Protein AF-A0A3C0VN02-F1 (afdb_monomer_lite)

Sequence (66 aa):
YDNYDFDTQILAASIRTPLHVRDSALYGADVATVPPAVLWGLLNHPLTAKGLDQFVEDAKAADIKI

Foldseek 3Di:
DVVVPDPDAAEAEPDDALVSVVVCVVVPHPHYDDDPVRVVVVVDDPVVVVVVVVVVVVCVVVVHDD

pLDDT: mean 96.78, std 3.57, range [74.5, 98.56]

Radius of gyration: 18.94 Å; chains: 1; bounding box: 30×23×56 Å

Secondary structure (DSSP, 8-state):
-GGGT-----EE-S--SHHHHHHHHHTT-SEE---HHHHHHHT--HHHHHHHHHHHHHHHHTT---

Structure (mmCIF, N/CA/C/O backbone):
data_AF-A0A3C0VN02-F1
#
_entry.id   AF-A0A3C0VN02-F1
#
loop_
_atom_site.group_PDB
_atom_site.id
_atom_site.type_symbol
_atom_site.label_atom_id
_atom_site.label_alt_id
_atom_site.label_comp_id
_atom_site.label_asym_id
_atom_site.label_entity_id
_atom_site.label_seq_id
_atom_site.pdbx_PDB_ins_code
_atom_site.Cartn_x
_atom_site.Cartn_y
_atom_site.Cartn_z
_atom_site.occupancy
_atom_site.B_iso_or_equiv
_atom_site.auth_seq_id
_atom_site.auth_comp_id
_atom_site.auth_asym_id
_atom_site.auth_atom_id
_atom_site.pdbx_PDB_model_num
ATOM 1 N N . TYR A 1 1 ? -9.612 -7.851 18.416 1.00 91.38 1 TYR A N 1
ATOM 2 C CA . TYR A 1 1 ? -10.936 -8.145 17.850 1.00 91.38 1 TYR A CA 1
ATOM 3 C C . TYR A 1 1 ? -11.052 -9.649 17.679 1.00 91.38 1 TYR A C 1
ATOM 5 O O . TYR A 1 1 ? -11.999 -10.225 18.187 1.00 91.38 1 TYR A O 1
ATOM 13 N N . ASP A 1 2 ? -9.978 -10.276 17.209 1.00 93.50 2 ASP A N 1
ATOM 14 C CA . ASP A 1 2 ? -9.813 -11.724 17.040 1.00 93.50 2 ASP A CA 1
ATOM 15 C C . ASP A 1 2 ? -10.009 -12.538 18.331 1.00 93.50 2 ASP A C 1
ATOM 17 O O . ASP A 1 2 ? -10.743 -13.516 18.338 1.00 93.50 2 ASP A O 1
ATOM 21 N N . ASN A 1 3 ? -9.420 -12.114 19.459 1.00 97.50 3 ASN A N 1
ATOM 22 C CA . ASN A 1 3 ? -9.517 -12.856 20.732 1.00 97.50 3 ASN A CA 1
ATOM 23 C C . ASN A 1 3 ? -10.949 -13.045 21.262 1.00 97.50 3 ASN A C 1
ATOM 25 O O . ASN A 1 3 ? -11.167 -13.898 22.120 1.00 97.50 3 ASN A O 1
ATOM 29 N N . TYR A 1 4 ? -11.887 -12.203 20.831 1.00 97.19 4 TYR A N 1
ATOM 30 C CA . TYR A 1 4 ? -13.253 -12.164 21.356 1.00 97.19 4 TYR A CA 1
ATOM 31 C C . TYR A 1 4 ? -14.307 -12.355 20.265 1.00 97.19 4 TYR A C 1
ATOM 33 O O . TYR A 1 4 ? -15.482 -12.148 20.546 1.00 97.19 4 TYR A O 1
ATOM 41 N N . ASP A 1 5 ? -13.882 -12.732 19.054 1.00 94.56 5 ASP A N 1
ATOM 42 C CA . ASP A 1 5 ? -14.755 -13.018 17.911 1.00 94.56 5 ASP A CA 1
ATOM 43 C C . ASP A 1 5 ? -15.780 -11.899 17.644 1.00 94.56 5 ASP A C 1
ATOM 45 O O . ASP A 1 5 ? -16.979 -12.121 17.493 1.00 94.56 5 ASP A O 1
ATOM 49 N N . PHE A 1 6 ? -15.314 -10.644 17.681 1.00 97.25 6 PHE A N 1
ATOM 50 C CA . PHE A 1 6 ? -16.177 -9.506 17.373 1.00 97.25 6 PHE A CA 1
ATOM 51 C C . PHE A 1 6 ? -16.433 -9.418 15.864 1.00 97.25 6 PHE A C 1
ATOM 53 O O . PHE A 1 6 ? -15.485 -9.275 15.101 1.00 97.25 6 PHE A O 1
ATOM 60 N N . ASP A 1 7 ? -17.705 -9.338 15.461 1.00 96.94 7 ASP A N 1
ATOM 61 C CA . ASP A 1 7 ? -18.118 -9.121 14.057 1.00 96.94 7 ASP A CA 1
ATOM 62 C C . ASP A 1 7 ? -17.735 -7.734 13.496 1.00 96.94 7 ASP A C 1
ATOM 64 O O . ASP A 1 7 ? -17.860 -7.459 12.300 1.00 96.94 7 ASP A O 1
ATOM 68 N N . THR A 1 8 ? -17.330 -6.810 14.369 1.00 98.06 8 THR A N 1
ATOM 69 C CA . THR A 1 8 ? -16.984 -5.438 13.988 1.00 98.06 8 THR A CA 1
ATOM 70 C C . THR A 1 8 ? -15.707 -5.409 13.151 1.00 98.06 8 THR A C 1
ATOM 72 O O . THR A 1 8 ? -14.663 -5.876 13.594 1.00 98.06 8 THR A O 1
ATOM 75 N N . GLN A 1 9 ? -15.767 -4.742 11.997 1.00 98.06 9 GLN A N 1
ATOM 76 C CA . GLN A 1 9 ? -14.625 -4.567 11.099 1.00 98.06 9 GLN A CA 1
ATOM 77 C C . GLN A 1 9 ? -13.722 -3.400 11.517 1.00 98.06 9 GLN A C 1
ATOM 79 O O . GLN A 1 9 ? -14.186 -2.299 11.834 1.00 98.06 9 GLN A O 1
ATOM 84 N N . ILE A 1 10 ? -12.413 -3.617 11.451 1.00 98.12 10 I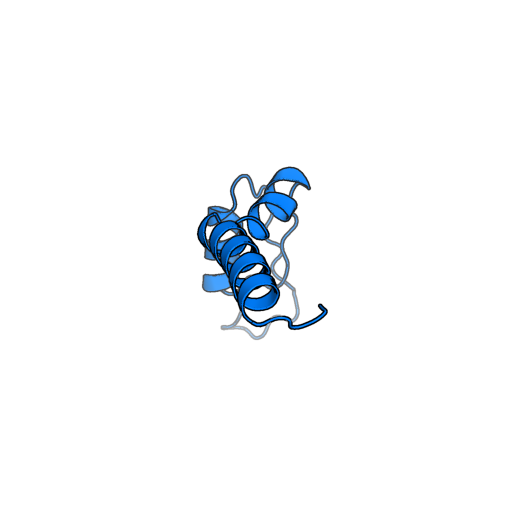LE A N 1
ATOM 85 C CA . ILE A 1 10 ? -11.376 -2.620 11.686 1.00 98.12 10 ILE A CA 1
ATOM 86 C C . ILE A 1 10 ? -11.162 -1.802 10.408 1.00 98.12 10 ILE A C 1
ATOM 88 O O . ILE A 1 10 ? -10.652 -2.294 9.402 1.00 98.12 10 ILE A O 1
ATOM 92 N N . LEU A 1 11 ? -11.499 -0.510 10.474 1.00 98.50 11 LEU A N 1
ATOM 93 C CA . LEU A 1 11 ? -11.255 0.454 9.402 1.00 98.50 11 LEU A CA 1
ATOM 94 C C . LEU A 1 11 ? -9.981 1.266 9.685 1.00 98.50 11 LEU A C 1
ATOM 96 O O . LEU A 1 11 ? -9.982 2.212 10.477 1.00 98.50 11 LEU A O 1
ATOM 100 N N . ALA A 1 12 ? -8.892 0.929 8.995 1.00 98.38 12 ALA A N 1
ATOM 101 C CA . ALA A 1 12 ? -7.644 1.683 9.010 1.00 98.38 12 ALA A CA 1
ATOM 102 C C . ALA A 1 12 ? -7.821 3.036 8.296 1.00 98.38 12 ALA A C 1
ATOM 104 O O . ALA A 1 12 ? -7.997 3.114 7.077 1.00 98.38 12 ALA A O 1
ATOM 105 N N . ALA A 1 13 ? -7.785 4.121 9.070 1.00 98.25 13 ALA A N 1
ATOM 106 C CA . ALA A 1 13 ? -8.004 5.484 8.595 1.00 98.25 13 ALA A CA 1
ATOM 107 C C . ALA A 1 13 ? -6.762 6.370 8.729 1.00 98.25 13 ALA A C 1
ATOM 109 O O . ALA A 1 13 ? -5.737 5.982 9.285 1.00 98.25 13 ALA A O 1
ATOM 110 N N . SER A 1 14 ? -6.857 7.597 8.200 1.00 98.00 14 SER A N 1
ATOM 111 C CA . SER A 1 14 ? -5.753 8.567 8.181 1.00 98.00 14 SER A CA 1
ATOM 112 C C . SER A 1 14 ? -4.464 7.999 7.559 1.00 98.00 14 SER A C 1
ATOM 114 O O . SER A 1 14 ? -3.349 8.351 7.953 1.00 98.00 14 SER A O 1
ATOM 116 N N . ILE A 1 15 ? -4.610 7.142 6.548 1.00 98.50 15 ILE A N 1
ATOM 117 C CA . ILE A 1 15 ? -3.498 6.624 5.756 1.00 98.50 15 ILE A CA 1
ATOM 118 C C . ILE A 1 15 ? -2.862 7.765 4.957 1.00 98.50 15 ILE A C 1
ATOM 120 O O . ILE A 1 15 ? -3.551 8.533 4.288 1.00 98.50 15 ILE A O 1
ATOM 124 N N . ARG A 1 16 ? -1.530 7.887 5.043 1.00 98.06 16 ARG A N 1
ATOM 125 C CA . ARG A 1 16 ? -0.759 8.969 4.403 1.00 98.06 16 ARG A CA 1
ATOM 126 C C . ARG A 1 16 ? 0.270 8.475 3.395 1.00 98.06 16 ARG A C 1
ATOM 128 O O . ARG A 1 16 ? 0.732 9.263 2.579 1.00 98.06 16 ARG A O 1
ATOM 135 N N . THR A 1 17 ? 0.644 7.200 3.456 1.00 98.12 17 THR A N 1
ATOM 136 C CA . THR A 1 17 ? 1.707 6.625 2.629 1.00 98.12 17 THR A CA 1
ATOM 137 C C . THR A 1 17 ? 1.345 5.203 2.192 1.00 98.12 17 THR A C 1
ATOM 139 O O . THR A 1 17 ? 0.569 4.537 2.884 1.00 98.12 17 THR A O 1
ATOM 142 N N . PRO A 1 18 ? 1.934 4.696 1.091 1.00 98.06 18 PRO A N 1
ATOM 143 C CA . PRO A 1 18 ? 1.832 3.285 0.710 1.00 98.06 18 PRO A CA 1
ATOM 144 C C . PRO A 1 18 ? 2.247 2.317 1.827 1.00 98.06 18 PRO A C 1
ATOM 146 O O . PRO A 1 18 ? 1.668 1.245 1.970 1.00 98.06 18 PRO A O 1
ATOM 149 N N . LEU A 1 19 ? 3.214 2.717 2.663 1.00 98.06 19 LEU A N 1
ATOM 150 C CA . LEU A 1 19 ? 3.677 1.908 3.791 1.00 98.06 19 LEU A CA 1
ATOM 151 C C . LEU A 1 19 ? 2.598 1.731 4.863 1.00 98.06 19 LEU A C 1
ATOM 153 O O . LEU A 1 19 ? 2.448 0.627 5.367 1.00 98.06 19 LEU A O 1
ATOM 157 N N . HIS A 1 20 ? 1.783 2.754 5.148 1.00 98.50 20 HIS A N 1
ATOM 158 C CA . HIS A 1 20 ? 0.649 2.592 6.068 1.00 98.50 20 HIS A CA 1
ATOM 159 C C . HIS A 1 20 ? -0.358 1.558 5.548 1.00 98.50 20 HIS A C 1
ATOM 161 O O . HIS A 1 20 ? -0.919 0.810 6.343 1.00 98.50 20 HIS A O 1
ATOM 167 N N . VAL A 1 21 ? -0.580 1.498 4.227 1.00 98.44 21 VAL A N 1
ATOM 168 C CA . VAL A 1 21 ? -1.462 0.488 3.617 1.00 98.44 21 VAL A CA 1
ATOM 169 C C . VAL A 1 21 ? -0.863 -0.905 3.783 1.00 98.44 21 VAL A C 1
ATOM 171 O O . VAL A 1 21 ? -1.547 -1.799 4.272 1.00 98.44 21 VAL A O 1
ATOM 174 N N . ARG A 1 22 ? 0.422 -1.075 3.436 1.00 98.12 22 ARG A N 1
ATOM 175 C CA . ARG 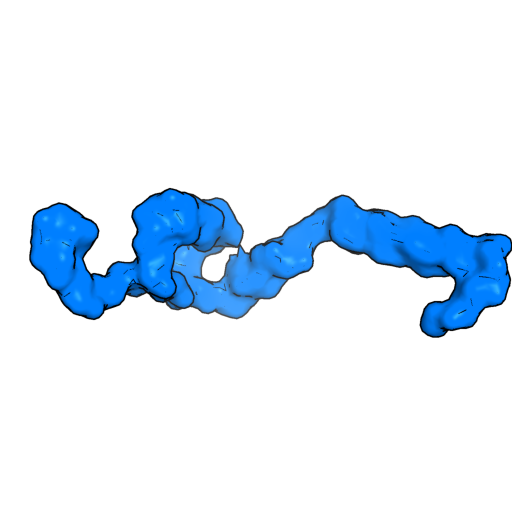A 1 22 ? 1.144 -2.344 3.608 1.00 98.12 22 ARG A CA 1
ATOM 176 C C . ARG A 1 22 ? 1.063 -2.831 5.052 1.00 98.12 22 ARG A C 1
ATOM 178 O O . ARG A 1 22 ? 0.718 -3.982 5.280 1.00 98.12 22 ARG A O 1
ATOM 185 N N . ASP A 1 23 ? 1.378 -1.963 6.006 1.00 98.56 23 ASP A N 1
ATOM 186 C CA . ASP A 1 23 ? 1.423 -2.334 7.417 1.00 98.56 23 ASP A CA 1
ATOM 187 C C . ASP A 1 23 ? 0.020 -2.668 7.936 1.00 98.56 23 ASP A C 1
ATOM 189 O O . ASP A 1 23 ? -0.150 -3.691 8.586 1.00 98.56 23 ASP A O 1
ATOM 193 N N . SER A 1 24 ? -1.006 -1.890 7.569 1.00 98.38 24 SER A N 1
ATOM 194 C CA . SER A 1 24 ? -2.399 -2.196 7.936 1.00 98.38 24 SER A CA 1
ATOM 195 C C . SER A 1 24 ? -2.848 -3.558 7.400 1.00 98.38 24 SER A C 1
ATOM 197 O O . SER A 1 24 ? -3.477 -4.320 8.127 1.00 98.38 24 SER A O 1
ATOM 199 N N . ALA A 1 25 ? -2.484 -3.889 6.157 1.00 98.06 25 ALA A N 1
ATOM 200 C CA . ALA A 1 25 ? -2.779 -5.191 5.567 1.00 98.06 25 ALA A CA 1
ATOM 201 C C . ALA A 1 25 ? -2.010 -6.331 6.260 1.00 98.06 25 ALA A C 1
ATOM 203 O O . ALA A 1 25 ? -2.590 -7.377 6.533 1.00 98.06 25 ALA A O 1
ATOM 204 N N . LEU A 1 26 ? -0.727 -6.130 6.591 1.00 98.38 26 LEU A N 1
ATOM 205 C CA . LEU A 1 26 ? 0.088 -7.123 7.306 1.00 98.38 26 LEU A CA 1
ATOM 206 C C . LEU A 1 26 ? -0.424 -7.399 8.724 1.00 98.38 26 LEU A C 1
ATOM 208 O O . LEU A 1 26 ? -0.342 -8.534 9.184 1.00 98.38 26 LEU A O 1
ATOM 212 N N . TYR A 1 27 ? -0.947 -6.379 9.406 1.00 97.44 27 TYR A N 1
ATOM 213 C CA . TYR A 1 27 ? -1.541 -6.517 10.738 1.00 97.44 27 TYR A CA 1
ATOM 214 C C . TYR A 1 27 ? -3.009 -6.968 10.714 1.00 97.44 27 TYR A C 1
ATOM 216 O O . TYR A 1 27 ? -3.594 -7.127 11.781 1.00 97.44 27 TYR A O 1
ATOM 224 N N . GLY A 1 28 ? -3.594 -7.192 9.532 1.00 97.50 28 GLY A N 1
ATOM 225 C CA . GLY A 1 28 ? -4.926 -7.780 9.394 1.00 97.50 28 GLY A CA 1
ATOM 226 C C . GLY A 1 28 ? -6.091 -6.805 9.571 1.00 97.50 28 GLY A C 1
ATOM 227 O O . GLY A 1 28 ? -7.144 -7.210 10.041 1.00 97.50 28 GLY A O 1
ATOM 228 N N . ALA A 1 29 ? -5.935 -5.526 9.214 1.00 98.31 29 ALA A N 1
ATOM 229 C CA . ALA A 1 29 ? -7.086 -4.624 9.144 1.00 98.31 29 ALA A CA 1
ATOM 230 C C . ALA A 1 29 ? -8.061 -5.065 8.035 1.00 98.31 29 ALA A C 1
ATOM 232 O O . ALA A 1 29 ? -7.637 -5.328 6.908 1.00 98.31 29 ALA A O 1
ATOM 233 N N . ASP A 1 30 ? -9.361 -5.077 8.331 1.00 98.19 30 ASP A N 1
ATOM 234 C CA . ASP A 1 30 ? -10.402 -5.528 7.397 1.00 98.19 30 ASP A CA 1
ATOM 235 C C . ASP A 1 30 ? -10.621 -4.550 6.237 1.00 98.19 30 ASP A C 1
ATOM 237 O O . ASP A 1 30 ? -10.855 -4.943 5.093 1.00 98.19 30 ASP A O 1
ATOM 241 N N . VAL A 1 31 ? -10.562 -3.249 6.534 1.00 98.31 31 VAL A N 1
ATOM 242 C CA . VAL A 1 31 ? -10.851 -2.172 5.584 1.00 98.31 31 VAL A CA 1
ATOM 243 C C . VAL A 1 31 ? -9.825 -1.056 5.740 1.00 98.31 31 VAL A C 1
ATOM 245 O O . VAL A 1 31 ? -9.366 -0.757 6.840 1.00 98.31 31 VAL A O 1
ATOM 248 N N . ALA A 1 32 ? -9.497 -0.374 4.644 1.00 98.31 32 ALA A N 1
ATOM 249 C CA . ALA A 1 32 ? -8.696 0.844 4.668 1.00 98.31 32 ALA A CA 1
ATOM 250 C C . ALA A 1 32 ? -9.394 1.973 3.902 1.00 98.31 32 ALA A C 1
ATOM 252 O O . ALA A 1 32 ? -9.851 1.781 2.776 1.00 98.31 32 ALA A O 1
ATOM 253 N N . THR A 1 33 ? -9.430 3.174 4.484 1.00 98.56 33 THR 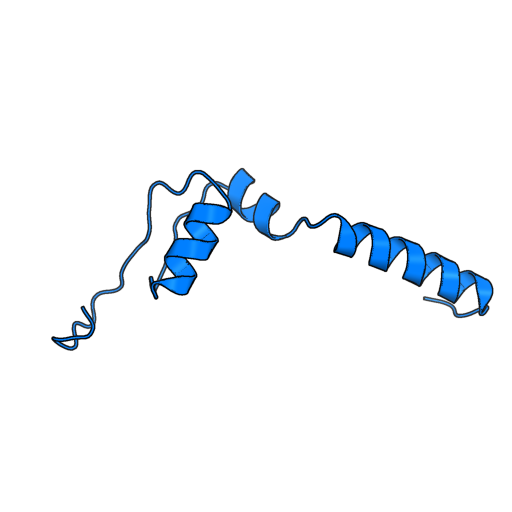A N 1
ATOM 254 C CA . THR A 1 33 ? -9.797 4.400 3.759 1.00 98.56 33 THR A CA 1
ATOM 255 C C . THR A 1 33 ? -8.535 5.164 3.381 1.00 98.56 33 THR A C 1
ATOM 257 O O . THR A 1 33 ? -7.703 5.508 4.227 1.00 98.56 33 THR A O 1
ATOM 260 N N . VAL A 1 34 ? -8.358 5.380 2.079 1.00 98.38 34 VAL A N 1
ATOM 261 C CA . VAL A 1 34 ? -7.078 5.779 1.490 1.00 98.38 34 VAL A CA 1
ATOM 262 C C . VAL A 1 34 ? -7.288 6.986 0.573 1.00 98.38 34 VAL A C 1
ATOM 264 O O . VAL A 1 34 ? -8.184 6.951 -0.272 1.00 98.38 34 VAL A O 1
ATOM 267 N N . PRO A 1 35 ? -6.471 8.055 0.677 1.00 98.44 35 PRO A N 1
ATOM 268 C CA . PRO A 1 35 ? -6.506 9.145 -0.292 1.00 98.44 35 PRO A CA 1
ATOM 269 C C . PRO A 1 35 ? -6.201 8.632 -1.711 1.00 98.44 35 PRO A C 1
ATOM 271 O O . PRO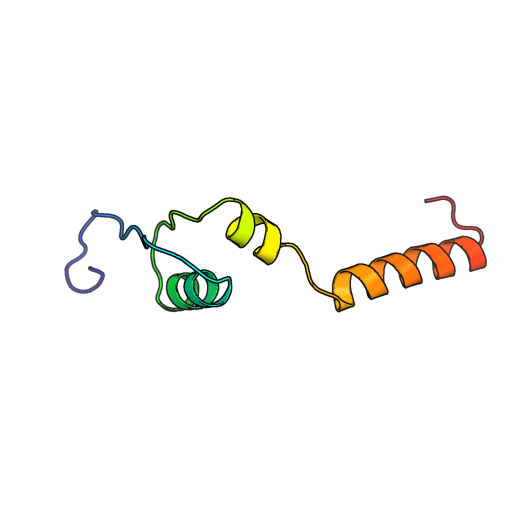 A 1 35 ? -5.290 7.812 -1.857 1.00 98.44 35 PRO A O 1
ATOM 274 N N . PRO A 1 36 ? -6.850 9.153 -2.773 1.00 98.06 36 PRO A N 1
ATOM 275 C CA . PRO A 1 36 ? -6.632 8.675 -4.141 1.00 98.06 36 PRO A CA 1
ATOM 276 C C . PRO A 1 36 ? -5.158 8.642 -4.559 1.00 98.06 36 PRO A C 1
ATOM 278 O O . PRO A 1 36 ? -4.713 7.677 -5.167 1.00 98.06 36 PRO A O 1
ATOM 281 N N . ALA A 1 37 ? -4.367 9.648 -4.174 1.00 97.94 37 ALA A N 1
ATOM 282 C CA . ALA A 1 37 ? -2.940 9.701 -4.494 1.00 97.94 37 ALA A CA 1
ATOM 283 C C . ALA A 1 37 ? -2.140 8.522 -3.907 1.00 97.94 37 ALA A C 1
ATOM 285 O O . ALA A 1 37 ? -1.244 7.999 -4.565 1.00 97.94 37 ALA A O 1
ATOM 286 N N . VAL A 1 38 ? -2.476 8.078 -2.690 1.00 98.12 38 VAL A N 1
ATOM 287 C CA . VAL A 1 38 ? -1.835 6.908 -2.074 1.00 98.12 38 VAL A CA 1
ATOM 288 C C . VAL A 1 38 ? -2.289 5.637 -2.783 1.00 98.12 38 VAL A C 1
ATOM 290 O O . VAL A 1 38 ? -1.441 4.812 -3.106 1.00 98.12 38 VAL A O 1
ATOM 293 N N . LEU A 1 39 ? -3.588 5.510 -3.084 1.00 97.69 39 LEU A N 1
ATOM 294 C CA . LEU A 1 39 ? -4.145 4.356 -3.796 1.00 97.69 39 LEU A CA 1
ATOM 295 C C . LEU A 1 39 ? -3.487 4.165 -5.170 1.00 97.69 39 LEU A C 1
ATOM 297 O O . LEU A 1 39 ? -3.016 3.073 -5.472 1.00 97.69 39 LEU A O 1
ATOM 301 N N . TRP A 1 40 ? -3.374 5.229 -5.968 1.00 97.19 40 TRP A N 1
ATOM 302 C CA . TRP A 1 40 ? -2.667 5.181 -7.251 1.00 97.19 40 TRP A CA 1
ATOM 303 C C . TRP A 1 40 ? -1.181 4.863 -7.080 1.00 97.19 40 TRP A C 1
ATOM 305 O O . TRP A 1 40 ? -0.606 4.137 -7.887 1.00 97.19 40 TRP A O 1
ATOM 315 N N . GLY A 1 41 ? -0.560 5.353 -6.005 1.00 97.06 41 GLY A N 1
ATOM 316 C CA . GLY A 1 41 ? 0.818 5.022 -5.653 1.00 97.06 41 GLY A CA 1
ATOM 317 C C . GLY A 1 41 ? 1.060 3.525 -5.436 1.00 97.06 41 GLY A C 1
ATOM 318 O O . GLY A 1 41 ? 2.141 3.051 -5.768 1.00 97.06 41 GLY A O 1
ATOM 319 N N . LEU A 1 42 ? 0.068 2.767 -4.950 1.00 97.50 42 LEU A N 1
ATOM 320 C CA . LEU A 1 42 ? 0.194 1.316 -4.730 1.00 97.50 42 LEU A CA 1
ATOM 321 C C . LEU A 1 42 ? 0.376 0.521 -6.029 1.00 97.50 42 LEU A C 1
ATOM 323 O O . LEU A 1 42 ? 0.964 -0.556 -6.002 1.00 97.50 42 LEU A O 1
ATOM 327 N N . LEU A 1 43 ? -0.128 1.035 -7.153 1.00 96.19 43 LEU A N 1
ATOM 328 C CA . LEU A 1 43 ? -0.075 0.358 -8.452 1.00 96.19 43 LEU A CA 1
ATOM 329 C C . LEU A 1 43 ? 1.238 0.616 -9.207 1.00 96.19 43 LEU A C 1
ATOM 331 O O . LEU A 1 43 ? 1.511 -0.037 -10.212 1.00 96.19 43 LEU A O 1
ATOM 335 N N . ASN A 1 44 ? 2.055 1.562 -8.738 1.00 95.31 44 ASN A N 1
ATOM 336 C CA . ASN A 1 44 ? 3.242 2.024 -9.447 1.00 95.31 44 ASN A CA 1
ATOM 337 C C . ASN A 1 44 ? 4.516 1.405 -8.868 1.00 95.31 44 ASN A C 1
ATOM 339 O O . ASN A 1 44 ? 4.891 1.675 -7.728 1.00 95.31 44 ASN A O 1
ATOM 343 N N . HIS A 1 45 ? 5.236 0.634 -9.685 1.00 97.25 45 HIS A N 1
ATOM 344 C CA . HIS A 1 45 ? 6.553 0.109 -9.334 1.00 97.25 45 HIS A CA 1
ATOM 345 C C . HIS A 1 45 ? 7.518 0.203 -10.531 1.00 97.25 45 HIS A C 1
ATOM 347 O O . HIS A 1 45 ? 7.154 -0.206 -11.636 1.00 97.25 45 HIS A O 1
ATOM 353 N N . PRO A 1 46 ? 8.763 0.691 -10.347 1.00 97.19 46 PRO A N 1
ATOM 354 C CA . PRO A 1 46 ? 9.701 0.911 -11.454 1.00 97.19 46 PRO A CA 1
ATOM 355 C C . PRO A 1 46 ? 10.059 -0.372 -12.214 1.00 97.19 46 PRO A C 1
ATOM 357 O O . PRO A 1 46 ? 10.259 -0.331 -13.425 1.00 97.19 46 PRO A O 1
ATOM 360 N N . LEU A 1 47 ? 10.099 -1.524 -11.534 1.00 98.19 47 LEU A N 1
ATOM 361 C CA . LEU A 1 47 ? 10.352 -2.806 -12.205 1.00 98.19 47 LEU A CA 1
ATOM 362 C C . LEU A 1 47 ? 9.160 -3.296 -13.034 1.00 98.19 47 LEU A C 1
ATOM 364 O O . LEU A 1 47 ? 9.376 -4.019 -13.997 1.00 98.19 47 LEU A O 1
ATOM 368 N N . THR A 1 48 ? 7.932 -2.890 -12.700 1.00 98.06 48 THR A N 1
ATOM 369 C CA . THR A 1 48 ? 6.754 -3.227 -13.512 1.00 98.06 48 THR A CA 1
ATOM 370 C C . THR A 1 48 ? 6.797 -2.474 -14.834 1.00 98.06 48 THR A C 1
ATOM 372 O O . THR A 1 48 ? 6.632 -3.089 -15.881 1.00 98.06 48 THR A O 1
ATOM 375 N N . ALA A 1 49 ? 7.095 -1.170 -14.794 1.00 96.94 49 ALA A N 1
ATOM 376 C CA . ALA A 1 49 ? 7.274 -0.366 -16.002 1.00 96.94 49 ALA A CA 1
ATOM 377 C C . ALA A 1 49 ? 8.414 -0.922 -16.868 1.00 96.94 49 ALA A C 1
ATOM 379 O O . ALA A 1 49 ? 8.191 -1.286 -18.016 1.00 96.94 49 ALA A O 1
ATOM 380 N N . LYS A 1 50 ? 9.598 -1.121 -16.270 1.00 98.19 50 LYS A N 1
ATOM 381 C CA . LYS A 1 50 ? 10.753 -1.688 -16.977 1.00 98.19 50 LYS A CA 1
ATOM 382 C C . LYS A 1 50 ? 10.461 -3.069 -17.575 1.00 98.19 50 LYS A C 1
ATOM 384 O O . LYS A 1 50 ? 10.909 -3.366 -18.675 1.00 98.19 50 LYS A O 1
ATOM 389 N N . GLY A 1 51 ? 9.745 -3.922 -16.844 1.00 98.06 51 GLY A N 1
ATOM 390 C CA . GLY A 1 51 ? 9.375 -5.252 -17.319 1.00 98.06 51 GLY A CA 1
ATOM 391 C C . GLY A 1 51 ? 8.417 -5.201 -18.507 1.00 98.06 51 GLY A C 1
ATOM 392 O O . GLY A 1 51 ? 8.596 -5.958 -19.455 1.00 98.06 51 GLY A O 1
ATOM 393 N N . LEU A 1 52 ? 7.437 -4.294 -18.480 1.00 97.44 52 LEU A N 1
ATOM 394 C CA . LEU A 1 52 ? 6.499 -4.109 -19.585 1.00 97.44 52 LEU A CA 1
ATOM 395 C C . LEU A 1 52 ? 7.195 -3.548 -20.830 1.00 97.44 52 LEU A C 1
ATOM 397 O O . LEU A 1 52 ? 6.952 -4.042 -21.928 1.00 97.44 52 LEU A O 1
ATOM 401 N N . ASP A 1 53 ? 8.084 -2.569 -20.655 1.00 97.25 53 ASP A N 1
ATOM 402 C CA . ASP A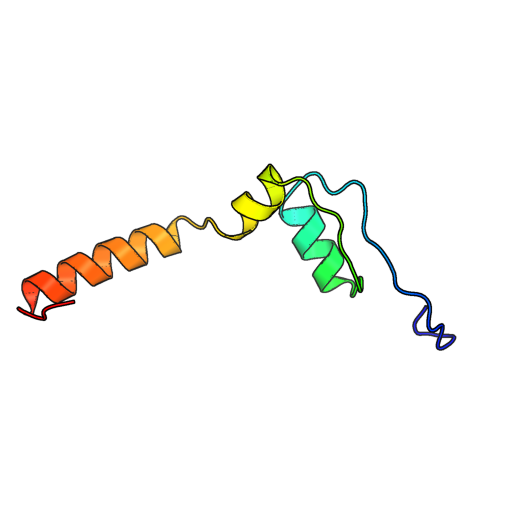 1 53 ? 8.867 -1.998 -21.753 1.00 97.25 53 ASP A CA 1
ATOM 403 C C . ASP A 1 53 ? 9.717 -3.082 -22.430 1.00 97.25 53 ASP A C 1
ATOM 405 O O . ASP A 1 53 ? 9.628 -3.267 -23.644 1.00 97.25 53 ASP A O 1
ATOM 409 N N . GLN A 1 54 ? 10.450 -3.875 -21.636 1.00 97.88 54 GLN A N 1
ATOM 410 C CA . GLN A 1 54 ? 11.253 -4.986 -22.153 1.00 97.88 54 GLN A CA 1
ATOM 411 C C . GLN A 1 54 ? 10.389 -6.031 -22.865 1.00 97.88 54 GLN A C 1
ATOM 413 O O . GLN A 1 54 ? 10.740 -6.493 -23.945 1.00 97.88 54 GLN A O 1
ATOM 418 N N . PHE A 1 55 ? 9.235 -6.383 -22.291 1.00 96.94 55 PHE A N 1
ATOM 419 C CA . PHE A 1 55 ? 8.314 -7.342 -22.897 1.00 96.94 55 PHE A CA 1
ATOM 420 C C . PHE A 1 55 ? 7.855 -6.894 -24.293 1.00 96.94 55 PHE A C 1
ATOM 422 O O . PHE A 1 55 ? 7.823 -7.692 -25.230 1.00 96.94 55 PHE A O 1
ATOM 429 N N . VAL A 1 56 ? 7.526 -5.609 -24.446 1.00 96.62 56 VAL A N 1
ATOM 430 C CA . VAL A 1 56 ? 7.114 -5.034 -25.732 1.00 96.62 56 VAL A CA 1
ATOM 431 C C . VAL A 1 56 ? 8.273 -5.012 -26.733 1.00 96.62 56 VAL A C 1
ATOM 433 O O . VAL A 1 56 ? 8.051 -5.241 -27.924 1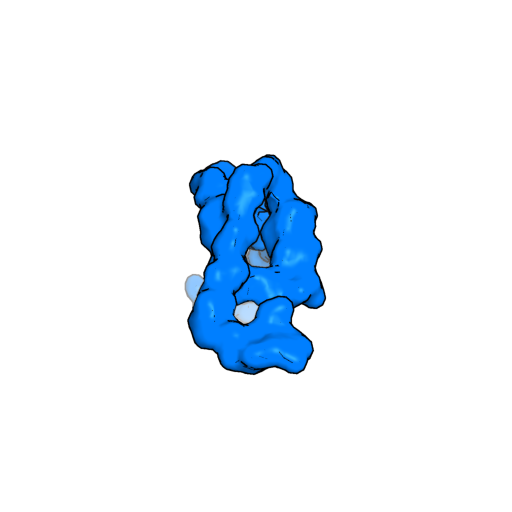.00 96.62 56 VAL A O 1
ATOM 436 N N . GLU A 1 57 ? 9.499 -4.736 -26.288 1.00 97.00 57 GLU A N 1
ATOM 437 C CA . GLU A 1 57 ? 10.696 -4.790 -27.136 1.00 97.00 57 GLU A CA 1
ATOM 438 C C . GLU A 1 57 ? 10.983 -6.209 -27.637 1.00 97.00 57 GLU A C 1
ATOM 440 O O . GLU A 1 57 ? 11.154 -6.413 -28.842 1.00 97.00 57 GLU A O 1
ATOM 445 N N . ASP A 1 58 ? 10.958 -7.193 -26.741 1.00 97.50 58 ASP A N 1
ATOM 446 C CA . ASP A 1 58 ? 11.250 -8.591 -27.062 1.00 97.50 58 ASP A CA 1
ATOM 447 C C . ASP A 1 58 ? 10.222 -9.167 -28.042 1.00 97.50 58 ASP A C 1
ATOM 449 O O . ASP A 1 58 ? 10.575 -9.853 -29.001 1.00 97.50 58 ASP A O 1
ATOM 453 N N . ALA A 1 59 ? 8.942 -8.841 -27.859 1.00 97.25 59 ALA A N 1
ATOM 454 C CA . ALA A 1 59 ? 7.889 -9.282 -28.764 1.00 97.25 59 ALA A CA 1
ATOM 455 C C . ALA A 1 59 ? 8.033 -8.692 -30.173 1.00 97.25 59 ALA A C 1
ATOM 457 O O . ALA A 1 59 ? 7.857 -9.410 -31.157 1.00 97.25 59 ALA A O 1
ATOM 458 N N . LYS A 1 60 ? 8.418 -7.412 -30.285 1.00 95.62 60 LYS A N 1
ATOM 459 C CA . LYS A 1 60 ? 8.744 -6.796 -31.581 1.00 95.62 60 LYS A CA 1
ATOM 460 C C . LYS A 1 60 ? 9.938 -7.485 -32.237 1.00 95.62 60 LYS A C 1
ATOM 462 O O . LYS A 1 60 ? 9.903 -7.728 -33.439 1.00 95.62 60 LYS A O 1
ATOM 467 N N . ALA A 1 61 ? 10.976 -7.813 -31.465 1.00 96.38 61 ALA A N 1
ATOM 468 C CA . ALA A 1 61 ? 12.154 -8.517 -31.969 1.00 96.38 61 ALA A CA 1
ATOM 469 C C . ALA A 1 61 ? 11.830 -9.945 -32.446 1.00 96.38 61 ALA A C 1
ATOM 471 O O . ALA A 1 61 ? 12.448 -10.432 -33.391 1.00 96.38 61 ALA A O 1
ATOM 472 N N . ALA A 1 62 ? 10.845 -10.595 -31.825 1.00 96.56 62 ALA A N 1
ATOM 473 C CA . ALA A 1 62 ? 10.372 -11.930 -32.177 1.00 96.56 62 ALA A CA 1
ATOM 474 C C . ALA A 1 62 ? 9.280 -11.956 -33.272 1.00 96.56 62 ALA A C 1
ATOM 476 O O . ALA A 1 62 ? 8.754 -13.029 -33.560 1.00 96.56 62 ALA A O 1
ATOM 477 N N . ASP A 1 63 ? 8.925 -10.807 -33.865 1.00 94.31 63 ASP A N 1
ATOM 478 C CA . ASP A 1 63 ? 7.812 -10.644 -34.824 1.00 94.31 63 ASP A CA 1
ATOM 479 C C . ASP A 1 63 ? 6.454 -11.160 -34.290 1.00 94.31 63 ASP A C 1
ATOM 481 O O . ASP A 1 63 ? 5.587 -11.644 -35.021 1.00 94.31 63 ASP A O 1
ATOM 485 N N . ILE A 1 64 ? 6.254 -11.053 -32.974 1.00 92.44 64 ILE A N 1
ATOM 486 C CA . ILE A 1 64 ? 5.000 -11.396 -32.303 1.00 92.44 64 ILE A CA 1
ATOM 487 C C . ILE A 1 64 ? 4.110 -10.151 -32.293 1.00 92.44 64 ILE A C 1
ATOM 489 O O . ILE A 1 64 ? 4.460 -9.120 -31.718 1.00 92.44 64 ILE A O 1
ATOM 493 N N . LYS A 1 65 ? 2.926 -10.248 -32.906 1.00 82.81 65 LYS A N 1
ATOM 494 C CA . LYS A 1 65 ? 1.901 -9.198 -32.822 1.00 82.81 65 LYS A CA 1
ATOM 495 C C . LYS A 1 65 ? 1.188 -9.287 -31.474 1.00 82.81 65 LYS A C 1
ATOM 497 O O . LYS A 1 65 ? 0.458 -10.250 -31.242 1.00 82.81 65 LYS A O 1
ATOM 502 N N . ILE A 1 66 ? 1.423 -8.290 -30.624 1.00 74.50 66 ILE A N 1
ATOM 503 C CA . ILE A 1 66 ? 0.714 -8.067 -29.355 1.00 74.50 66 ILE A CA 1
ATOM 504 C C . ILE A 1 66 ? -0.414 -7.060 -29.569 1.00 74.50 66 ILE A C 1
ATOM 506 O O . ILE A 1 66 ? -0.180 -6.085 -30.322 1.00 74.50 66 ILE A O 1
#